Protein AF-A0A8X7C1I6-F1 (afdb_monomer_lite)

Organism: NCBI:txid2747483

InterPro domains:
  IPR041588 Integrase zinc-binding domain [PF17921] (56-90)

Secondary structure (DSSP, 8-state):
-GGGSHHHHHHHHHHHTT--TTTTTTEEE-TTS-EEEEE----SSTTSPPEEEEPPPGGGHHHHHHHHHHTSSSS--HHHHHHHHHHHB-

pLDDT: mean 80.86, std 12.82, range [49.41, 93.69]

Sequence (90 aa):
MQRNDPVLSDIIQKINFNEAGLQRQVYFLNEEGLLCHLSKRPSKSPRQGVRKQVCIPHCLKVRILESIHSEYGGHLRFFKTYQRLCENFF

Foldseek 3Di:
DLCVQPVSVVVLVCVVVVVPPDVPPFWDADPVRFIWGFDDDPDPDPPPDTAIATEDRPVCPVVLLCCLQDPPPHRDPPVSSVVVCVRHHD

Radius of gyration: 14.78 Å; chains: 1; bounding box: 29×35×42 Å

Structure (mmCIF, N/CA/C/O backbone):
data_AF-A0A8X7C1I6-F1
#
_entry.id   AF-A0A8X7C1I6-F1
#
loop_
_atom_site.group_PDB
_atom_site.id
_atom_site.type_symbol
_atom_site.label_atom_id
_atom_site.label_alt_id
_atom_site.label_comp_id
_atom_site.label_asym_id
_atom_site.label_entity_id
_atom_site.label_seq_id
_atom_site.pdbx_PDB_ins_code
_atom_site.Cartn_x
_atom_site.Cartn_y
_atom_site.Cartn_z
_atom_site.occupancy
_atom_site.B_iso_or_equiv
_atom_site.auth_seq_id
_atom_site.auth_comp_id
_atom_site.auth_asym_id
_atom_site.auth_atom_id
_atom_site.pdbx_PDB_model_num
ATOM 1 N N . MET A 1 1 ? -8.233 -8.989 2.996 1.00 77.94 1 MET A N 1
ATOM 2 C CA . MET A 1 1 ? -6.781 -9.281 2.936 1.00 77.94 1 MET A CA 1
ATOM 3 C C . MET A 1 1 ? -6.013 -8.650 4.093 1.00 77.94 1 MET A C 1
ATOM 5 O O . MET A 1 1 ? -5.388 -9.404 4.815 1.00 77.94 1 MET A O 1
ATOM 9 N N . GLN A 1 2 ? -6.112 -7.338 4.354 1.00 85.19 2 GLN A N 1
ATOM 10 C CA . GLN A 1 2 ? -5.481 -6.720 5.543 1.00 85.19 2 GLN A CA 1
ATOM 11 C C . GLN A 1 2 ? -5.965 -7.319 6.872 1.00 85.19 2 GLN A C 1
ATOM 13 O O . GLN A 1 2 ? -5.163 -7.578 7.751 1.00 85.19 2 GLN A O 1
ATOM 18 N N . ARG A 1 3 ? -7.258 -7.640 6.993 1.00 84.38 3 ARG A N 1
ATOM 19 C CA . ARG A 1 3 ? -7.804 -8.322 8.183 1.00 84.38 3 ARG A CA 1
ATOM 20 C C . ARG A 1 3 ? -7.295 -9.754 8.392 1.00 84.38 3 ARG A C 1
ATOM 22 O O . ARG A 1 3 ? -7.481 -10.292 9.472 1.00 84.38 3 ARG A O 1
ATOM 29 N N . ASN A 1 4 ? -6.693 -10.359 7.367 1.00 87.56 4 ASN A N 1
ATOM 30 C CA . ASN A 1 4 ? -6.107 -11.698 7.451 1.00 87.56 4 ASN A CA 1
ATOM 31 C C . ASN A 1 4 ? -4.604 -11.627 7.765 1.00 87.56 4 ASN A C 1
ATOM 33 O O . ASN A 1 4 ? -3.989 -12.657 8.017 1.00 87.56 4 ASN A O 1
ATOM 37 N N . ASP A 1 5 ? -4.008 -10.432 7.695 1.00 90.31 5 ASP A N 1
ATOM 38 C CA . ASP A 1 5 ? -2.639 -10.197 8.130 1.00 90.31 5 ASP A CA 1
ATOM 39 C C . ASP A 1 5 ? -2.672 -9.926 9.641 1.00 90.31 5 ASP A C 1
ATOM 41 O O . ASP A 1 5 ? -3.319 -8.960 10.050 1.00 90.31 5 ASP A O 1
ATOM 45 N N . PRO A 1 6 ? -2.017 -10.758 10.471 1.00 89.44 6 PRO A N 1
ATOM 46 C CA . PRO A 1 6 ? -2.150 -10.690 11.925 1.00 89.44 6 PRO A CA 1
ATOM 47 C C . PRO A 1 6 ? -1.686 -9.346 12.498 1.00 89.44 6 PRO 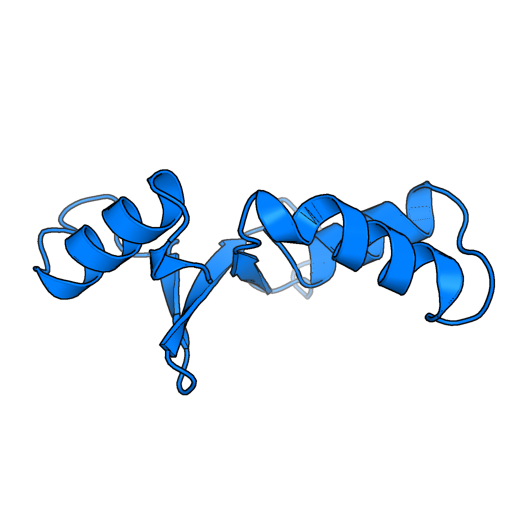A C 1
ATOM 49 O O . PRO A 1 6 ? -2.244 -8.865 13.483 1.00 89.44 6 PRO A O 1
ATOM 52 N N . VAL A 1 7 ? -0.695 -8.709 11.865 1.00 88.69 7 VAL A N 1
ATOM 53 C CA . VAL A 1 7 ? -0.170 -7.413 12.308 1.00 88.69 7 VAL A CA 1
ATOM 54 C C . VAL A 1 7 ? -1.163 -6.307 11.970 1.00 88.69 7 VAL A C 1
ATOM 56 O O . VAL A 1 7 ? -1.503 -5.486 12.819 1.00 88.69 7 VAL A O 1
ATOM 59 N N . LEU A 1 8 ? -1.664 -6.285 10.734 1.00 90.12 8 LEU A N 1
ATOM 60 C CA . LEU A 1 8 ? -2.607 -5.248 10.314 1.00 90.12 8 LEU A CA 1
ATOM 61 C C . LEU A 1 8 ? -3.974 -5.419 10.990 1.00 90.12 8 LEU A C 1
ATOM 63 O O . LEU A 1 8 ? -4.623 -4.423 11.302 1.00 90.12 8 LEU A O 1
ATOM 67 N N . SER A 1 9 ? -4.411 -6.654 11.253 1.00 90.12 9 SER A N 1
ATOM 68 C CA . SER A 1 9 ? -5.675 -6.925 11.938 1.00 90.12 9 SER A CA 1
ATOM 69 C C . SER A 1 9 ? -5.681 -6.413 13.374 1.00 90.12 9 SER A C 1
ATOM 71 O O . SER A 1 9 ? -6.680 -5.835 13.795 1.00 90.12 9 SER A O 1
ATOM 73 N N . ASP A 1 10 ? -4.569 -6.573 14.095 1.00 89.19 10 ASP A N 1
ATOM 74 C CA . ASP A 1 10 ? -4.402 -6.054 15.455 1.00 89.19 10 ASP A CA 1
ATOM 75 C C . ASP A 1 10 ? -4.502 -4.519 15.474 1.00 89.19 10 ASP A C 1
ATOM 77 O O . ASP A 1 10 ? -5.248 -3.941 16.266 1.00 89.19 10 ASP A O 1
ATOM 81 N N . ILE A 1 11 ? -3.850 -3.845 14.519 1.00 87.50 11 ILE A N 1
ATOM 82 C CA . ILE A 1 11 ? -3.937 -2.383 14.373 1.00 87.50 11 ILE A CA 1
ATOM 83 C C . ILE A 1 11 ? -5.381 -1.944 14.085 1.00 87.50 11 ILE A C 1
ATOM 85 O O . ILE A 1 11 ? -5.879 -1.006 14.707 1.00 87.50 11 ILE A O 1
ATOM 89 N N . ILE A 1 12 ? -6.077 -2.627 13.171 1.00 88.06 12 ILE A N 1
ATOM 90 C CA . ILE A 1 12 ? -7.477 -2.322 12.834 1.00 88.06 12 ILE A CA 1
ATOM 91 C C . ILE A 1 12 ? -8.384 -2.494 14.058 1.00 88.06 12 ILE A C 1
ATOM 93 O O . ILE A 1 12 ? -9.244 -1.649 14.305 1.00 88.06 12 ILE A O 1
ATOM 97 N N . GLN A 1 13 ? -8.198 -3.563 14.836 1.00 88.06 13 GLN A N 1
ATOM 98 C CA . GLN A 1 13 ? -8.965 -3.789 16.061 1.00 88.06 13 GLN A CA 1
ATOM 99 C C . GLN A 1 13 ? -8.733 -2.661 17.069 1.00 88.06 13 GLN A C 1
ATOM 101 O O . GLN A 1 13 ? -9.701 -2.060 17.531 1.00 88.06 13 GLN A O 1
ATOM 106 N N . LYS A 1 14 ? -7.477 -2.291 17.330 1.00 85.25 14 LYS A N 1
ATOM 107 C CA . LYS A 1 14 ? -7.126 -1.190 18.243 1.00 85.25 14 LYS A CA 1
ATOM 108 C C . LYS A 1 14 ? -7.729 0.153 17.829 1.00 85.25 14 LYS A C 1
ATOM 110 O O . LYS A 1 14 ? -8.150 0.931 18.687 1.00 85.25 14 LYS A O 1
ATOM 115 N N . ILE A 1 15 ? -7.805 0.424 16.523 1.00 83.38 15 ILE A N 1
ATOM 116 C CA . ILE A 1 15 ? -8.487 1.612 15.988 1.00 83.38 15 ILE A CA 1
ATOM 117 C C . ILE A 1 15 ? -9.989 1.551 16.297 1.00 83.38 15 ILE A C 1
ATOM 119 O O . ILE A 1 15 ? -10.541 2.523 16.810 1.00 83.38 15 ILE A O 1
ATOM 123 N N . ASN A 1 16 ? -10.639 0.413 16.040 1.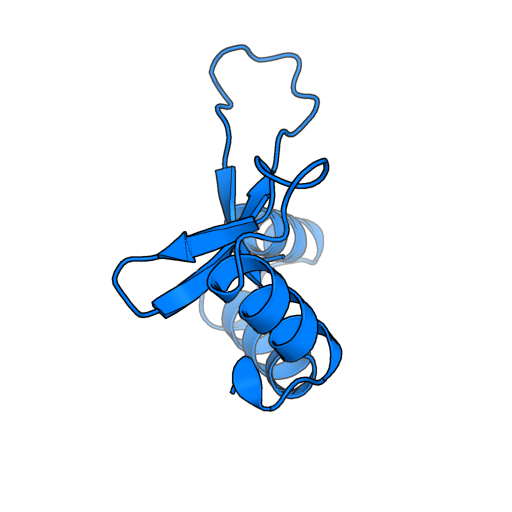00 81.50 16 ASN A N 1
ATOM 124 C CA . ASN A 1 16 ? -12.080 0.242 16.251 1.00 81.50 16 ASN A CA 1
ATOM 125 C C . ASN A 1 16 ? -12.488 0.320 17.730 1.00 81.50 16 ASN A C 1
ATOM 127 O O . ASN A 1 16 ? -13.519 0.909 18.044 1.00 81.50 16 ASN A O 1
ATOM 131 N N . PHE A 1 17 ? -11.681 -0.233 18.642 1.00 79.31 17 PHE A N 1
ATOM 132 C CA . PHE A 1 17 ? -11.942 -0.186 20.087 1.00 79.31 17 PHE A CA 1
ATOM 133 C C . PHE A 1 17 ? -11.595 1.163 20.729 1.00 79.31 17 PHE A C 1
ATOM 135 O O . PHE A 1 17 ? -11.787 1.347 21.928 1.00 79.31 17 PHE A O 1
ATOM 142 N N . ASN A 1 18 ? -11.125 2.135 19.939 1.00 69.56 18 ASN A N 1
ATOM 143 C CA . ASN A 1 18 ? -10.825 3.488 20.395 1.00 69.56 18 ASN A CA 1
ATOM 144 C C . ASN A 1 18 ? -9.823 3.520 21.577 1.00 69.56 18 ASN A C 1
ATOM 146 O O . ASN A 1 18 ? -9.748 4.504 22.317 1.00 69.56 18 ASN A O 1
ATOM 150 N N . GLU A 1 19 ? -8.984 2.487 21.713 1.00 64.12 19 GLU A N 1
ATOM 151 C CA . GLU A 1 19 ? -7.908 2.376 22.717 1.00 64.12 19 GLU A CA 1
ATOM 152 C C . GLU A 1 19 ? -6.694 3.257 22.380 1.00 64.12 19 GLU A C 1
ATOM 154 O O . GLU A 1 19 ? -5.643 3.206 23.016 1.00 64.12 19 GLU A O 1
ATOM 159 N N . ALA A 1 20 ? -6.816 4.087 21.349 1.00 55.16 20 ALA A N 1
ATOM 160 C CA . ALA A 1 20 ? -5.723 4.786 20.706 1.00 55.16 20 ALA A CA 1
ATOM 161 C C . ALA A 1 20 ? -5.230 6.019 21.497 1.00 55.16 20 ALA A C 1
ATOM 163 O O . ALA A 1 20 ? -5.038 7.093 20.946 1.00 55.16 20 ALA A O 1
ATOM 164 N N . GLY A 1 21 ? -5.004 5.892 22.805 1.00 52.25 21 GLY A N 1
ATOM 165 C CA . GLY A 1 21 ? -4.570 6.971 23.699 1.00 52.25 21 GLY A CA 1
ATOM 166 C C . GLY A 1 21 ? -3.221 7.626 23.363 1.00 52.25 21 GLY A C 1
ATOM 167 O O . GLY A 1 21 ? -3.003 8.751 23.792 1.00 52.25 21 GLY A O 1
ATOM 168 N N . LEU A 1 22 ? -2.332 7.001 22.576 1.00 49.41 22 LEU A N 1
ATOM 169 C CA . LEU A 1 22 ? -1.016 7.594 22.252 1.00 49.41 22 LEU A CA 1
ATOM 170 C C . LEU A 1 22 ? -0.485 7.374 20.816 1.00 49.41 22 LEU A C 1
ATOM 172 O O . LEU A 1 22 ? 0.444 8.066 20.414 1.00 49.41 22 LEU A O 1
ATOM 176 N N . GLN A 1 23 ? -1.074 6.494 19.996 1.00 51.72 23 GLN A N 1
ATOM 177 C CA . GLN A 1 23 ? -0.635 6.231 18.600 1.00 51.72 23 GLN A CA 1
ATOM 178 C C . GLN A 1 23 ? -1.534 6.903 17.531 1.00 51.72 23 GLN A C 1
ATOM 180 O O . GLN A 1 23 ? -1.437 6.635 16.332 1.00 51.72 23 GLN A O 1
ATOM 185 N N . ARG A 1 24 ? -2.418 7.804 17.979 1.00 52.62 24 ARG A N 1
ATOM 186 C CA . ARG A 1 24 ? -3.689 8.204 17.343 1.00 52.62 24 ARG A CA 1
ATOM 187 C C . ARG A 1 24 ? -3.628 9.046 16.064 1.00 52.62 24 ARG A C 1
ATOM 189 O O . ARG A 1 24 ? -4.680 9.393 15.548 1.00 52.62 24 ARG A O 1
ATOM 196 N N . GLN A 1 25 ? -2.458 9.419 15.549 1.00 62.97 25 GLN A N 1
ATOM 197 C CA . GLN A 1 25 ? -2.381 10.298 14.364 1.00 62.97 25 GLN A CA 1
ATOM 198 C C . GLN A 1 25 ? -1.661 9.688 13.169 1.00 62.97 25 GLN A C 1
ATOM 200 O O . GLN A 1 25 ? -1.447 10.379 12.176 1.00 62.97 25 GLN A O 1
ATOM 205 N N . VAL A 1 26 ? -1.261 8.422 13.258 1.00 84.12 26 VAL A N 1
ATOM 206 C CA . VAL A 1 26 ? -0.465 7.799 12.202 1.00 84.12 26 VAL A CA 1
ATOM 207 C C . VAL A 1 26 ? -1.281 6.781 11.415 1.00 84.12 26 VAL A C 1
ATOM 209 O O . VAL A 1 26 ? -1.172 6.769 10.201 1.00 84.12 26 VAL A O 1
ATOM 212 N N . TYR A 1 27 ? -2.154 5.994 12.044 1.00 88.56 27 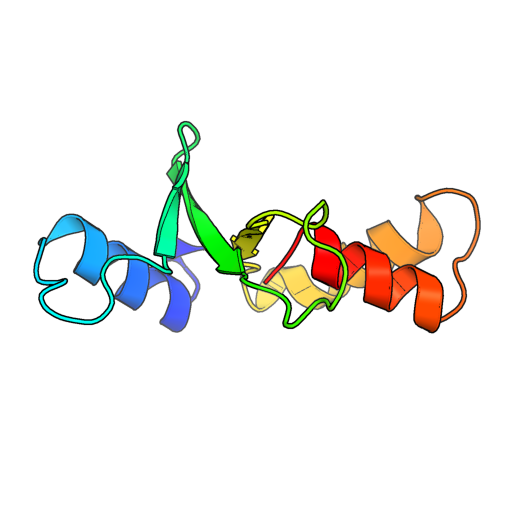TYR A N 1
ATOM 213 C CA . TYR A 1 27 ? -2.962 4.996 11.335 1.00 88.56 27 TYR A CA 1
ATOM 214 C C . TYR A 1 27 ? -4.449 5.349 11.337 1.00 88.56 27 TYR A C 1
ATOM 216 O O . TYR A 1 27 ? -4.970 5.833 12.340 1.00 88.56 27 TYR A O 1
ATOM 224 N N . PHE A 1 28 ? -5.129 5.106 10.218 1.00 89.44 28 PHE A N 1
ATOM 225 C CA . PHE A 1 28 ? -6.564 5.353 10.060 1.00 89.44 28 PHE A CA 1
ATOM 226 C C . PHE A 1 28 ? -7.171 4.432 8.995 1.00 89.44 28 PHE A C 1
ATOM 228 O O . PHE A 1 28 ? -6.451 3.890 8.157 1.00 89.44 28 PHE A O 1
ATOM 235 N N . LEU A 1 29 ? -8.494 4.264 9.016 1.00 90.44 29 LEU A N 1
ATOM 236 C CA . LEU A 1 29 ? -9.235 3.594 7.945 1.00 90.44 29 LEU A CA 1
ATOM 237 C C . LEU A 1 29 ? -9.736 4.638 6.939 1.00 90.44 29 LEU A C 1
ATOM 239 O O . LEU A 1 29 ? -10.260 5.675 7.348 1.00 90.44 29 LEU A O 1
ATOM 243 N N . ASN A 1 30 ? -9.559 4.395 5.639 1.00 89.94 30 ASN A N 1
ATOM 244 C CA . ASN A 1 30 ? -10.165 5.235 4.599 1.00 89.94 30 ASN A CA 1
ATOM 245 C C . ASN A 1 30 ? -11.663 4.903 4.407 1.00 89.94 30 ASN A C 1
ATOM 247 O O . ASN A 1 30 ? -12.198 3.998 5.046 1.00 89.94 30 ASN A O 1
ATOM 251 N N . GLU A 1 31 ? -12.333 5.621 3.502 1.00 89.12 31 GLU A N 1
ATOM 252 C CA . GLU A 1 31 ? -13.757 5.421 3.171 1.00 89.12 31 GLU A CA 1
ATOM 253 C C . GLU A 1 31 ? -14.062 4.007 2.643 1.00 89.12 31 GLU A C 1
ATOM 255 O O . GLU A 1 31 ? -15.158 3.491 2.833 1.00 89.12 31 GLU A O 1
ATOM 260 N N . GLU A 1 32 ? -13.070 3.347 2.047 1.00 88.94 32 GLU A N 1
ATOM 261 C CA . GLU A 1 32 ? -13.159 1.975 1.535 1.00 88.94 32 GLU A CA 1
ATOM 262 C C . GLU A 1 32 ? -12.857 0.914 2.614 1.00 88.94 32 GLU A C 1
ATOM 264 O O . GLU A 1 32 ? -12.863 -0.287 2.342 1.00 88.94 32 GLU A O 1
ATOM 269 N N . GLY A 1 33 ? -12.566 1.334 3.850 1.00 88.44 33 GLY A N 1
ATOM 270 C CA . GLY A 1 33 ? -12.233 0.446 4.963 1.00 88.44 33 GLY A CA 1
ATOM 271 C C . GLY A 1 33 ? -10.824 -0.156 4.904 1.00 88.44 33 GLY A C 1
ATOM 272 O O . GLY A 1 33 ? -10.554 -1.143 5.594 1.00 88.44 33 GLY A O 1
ATOM 273 N N . LEU A 1 34 ? -9.927 0.416 4.100 1.00 91.12 34 LEU A N 1
ATOM 274 C CA . LEU A 1 34 ? -8.512 0.058 4.032 1.00 91.12 34 LEU A CA 1
ATOM 275 C C . LEU A 1 34 ? -7.713 0.766 5.126 1.00 91.12 34 LEU A C 1
ATOM 277 O O . LEU A 1 34 ? -7.877 1.964 5.363 1.00 91.12 34 LEU A O 1
ATOM 281 N N . LEU A 1 35 ? -6.797 0.025 5.751 1.00 92.44 35 LEU A N 1
ATOM 282 C CA . LEU A 1 35 ? -5.835 0.573 6.698 1.00 92.44 35 LEU A CA 1
ATOM 283 C C . LEU A 1 35 ? -4.778 1.402 5.970 1.00 92.44 35 LEU A C 1
ATOM 285 O O . LEU A 1 35 ? -4.113 0.918 5.048 1.00 92.44 35 LEU A O 1
ATOM 289 N N . CYS A 1 36 ? -4.611 2.632 6.439 1.00 92.25 36 CYS A N 1
ATOM 290 C CA . CYS A 1 36 ? -3.685 3.617 5.917 1.00 92.25 36 CYS A CA 1
ATOM 291 C C . CYS A 1 36 ? -2.762 4.153 7.015 1.00 92.25 36 CYS A C 1
ATOM 293 O O . CYS A 1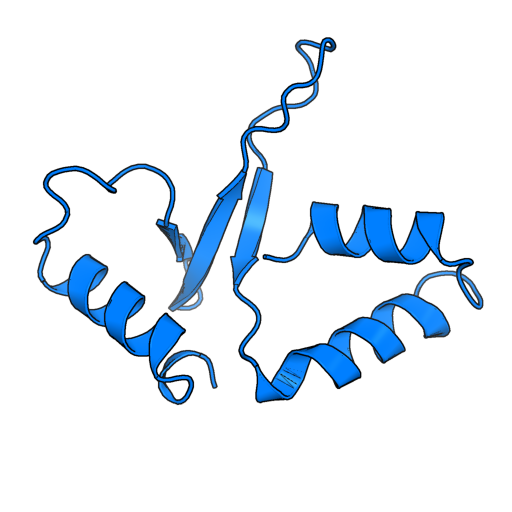 36 ? -3.138 4.229 8.184 1.00 92.25 36 CYS A O 1
ATOM 295 N N . HIS A 1 37 ? -1.575 4.584 6.598 1.00 90.81 37 HIS A N 1
ATOM 296 C CA . HIS A 1 37 ? -0.536 5.223 7.392 1.00 90.81 37 HIS A CA 1
ATOM 297 C C . HIS A 1 37 ? -0.307 6.672 6.914 1.00 90.81 37 HIS A C 1
ATOM 299 O O . HIS A 1 37 ? -0.207 6.940 5.715 1.00 90.81 37 HIS A O 1
ATOM 305 N N . LEU A 1 38 ? -0.209 7.619 7.846 1.00 88.75 38 LEU A N 1
ATOM 306 C CA . LEU A 1 38 ? 0.147 9.017 7.626 1.00 88.75 38 LEU A CA 1
ATOM 307 C C . LEU A 1 38 ? 1.655 9.180 7.794 1.00 88.75 38 LEU A C 1
ATOM 309 O O . LEU A 1 38 ? 2.176 9.297 8.903 1.00 88.75 38 LEU A O 1
ATOM 313 N N . SER A 1 39 ? 2.362 9.243 6.671 1.00 84.75 39 SER A N 1
ATOM 314 C CA . SER A 1 39 ? 3.799 9.485 6.657 1.00 84.75 39 SER A CA 1
ATOM 315 C C . SER A 1 39 ? 4.108 10.974 6.587 1.00 84.75 39 SER A C 1
ATOM 317 O O . SER A 1 39 ? 3.689 11.690 5.670 1.00 84.75 39 SER A O 1
ATOM 319 N N . LYS A 1 40 ? 4.892 11.436 7.563 1.00 74.31 40 LYS A N 1
ATOM 320 C CA . LYS A 1 40 ? 5.580 12.727 7.526 1.00 74.31 40 LYS A CA 1
ATOM 321 C C . LYS A 1 40 ? 7.006 12.462 7.055 1.00 74.31 40 LYS A C 1
ATOM 323 O O . LYS A 1 40 ? 7.846 12.038 7.844 1.00 74.31 40 LYS A O 1
ATOM 328 N N . ARG A 1 41 ? 7.306 12.688 5.772 1.00 64.12 41 ARG A N 1
ATOM 329 C CA . ARG A 1 41 ? 8.713 12.692 5.346 1.00 64.12 41 ARG A CA 1
ATOM 330 C C . ARG A 1 41 ? 9.417 13.889 5.993 1.00 64.12 41 ARG A C 1
ATOM 332 O O . ARG A 1 41 ? 8.876 14.993 5.916 1.00 64.12 41 ARG A O 1
ATOM 339 N N . PRO A 1 42 ? 10.630 13.723 6.545 1.00 55.34 42 PRO A N 1
ATOM 340 C CA . PRO A 1 42 ? 11.493 14.847 6.876 1.00 55.34 42 PRO A CA 1
ATOM 341 C C . PRO A 1 42 ? 11.992 15.467 5.562 1.00 55.34 42 PRO A C 1
ATOM 343 O O . PRO A 1 42 ? 13.077 15.173 5.071 1.00 55.34 42 PRO A O 1
ATOM 346 N N . SER A 1 43 ? 11.146 16.267 4.922 1.00 60.34 43 SER A N 1
ATOM 347 C CA . SER A 1 43 ? 11.485 17.039 3.731 1.00 60.34 43 SER A CA 1
ATOM 348 C C . SER A 1 43 ? 11.789 18.472 4.152 1.00 60.34 43 SER A C 1
ATOM 350 O O . SER A 1 43 ? 11.014 19.086 4.878 1.00 60.34 43 SER A O 1
ATOM 352 N N . LYS A 1 44 ? 12.887 19.036 3.638 1.00 55.56 44 LYS A N 1
ATOM 353 C CA . LYS A 1 44 ? 13.198 20.471 3.774 1.00 55.56 44 LYS A CA 1
ATOM 354 C C . LYS A 1 44 ? 12.245 21.365 2.968 1.00 55.56 44 LYS A C 1
ATOM 356 O O . LYS A 1 44 ? 12.243 22.575 3.154 1.00 55.56 44 LYS A O 1
ATOM 361 N N . SER A 1 45 ? 11.463 20.790 2.050 1.00 55.03 45 SER A N 1
ATOM 362 C CA . SER A 1 45 ? 10.499 21.529 1.238 1.00 55.03 45 SER A CA 1
ATOM 363 C C . SER A 1 45 ? 9.141 21.605 1.947 1.00 55.03 45 SER A C 1
ATOM 365 O O . SER A 1 45 ? 8.506 20.556 2.109 1.00 55.03 45 SER A O 1
ATOM 367 N N . PRO A 1 46 ? 8.648 22.812 2.290 1.00 55.94 46 PRO A N 1
ATOM 368 C CA . PRO A 1 46 ? 7.358 23.010 2.957 1.00 55.94 46 PRO A CA 1
ATOM 369 C C . PRO A 1 46 ? 6.143 22.594 2.108 1.00 55.94 46 PRO A C 1
ATOM 371 O O . PRO A 1 46 ? 5.027 22.563 2.614 1.00 55.94 46 PRO A O 1
ATOM 374 N N . ARG A 1 47 ? 6.339 22.246 0.825 1.00 57.59 47 ARG A N 1
ATOM 375 C CA . ARG A 1 47 ? 5.272 21.784 -0.084 1.00 57.59 47 ARG A CA 1
ATOM 376 C C . ARG A 1 47 ? 5.077 20.266 -0.100 1.00 57.59 47 ARG A C 1
ATOM 378 O O . ARG A 1 47 ? 4.096 19.797 -0.668 1.00 57.59 47 ARG A O 1
ATOM 385 N N . GLN A 1 48 ? 5.985 19.479 0.485 1.00 60.81 48 GLN A N 1
ATOM 386 C CA . GLN A 1 48 ? 5.769 18.034 0.617 1.00 60.81 48 GLN A CA 1
ATOM 387 C C . GLN A 1 48 ? 4.983 17.756 1.898 1.00 60.81 48 GLN A C 1
ATOM 389 O O . GLN A 1 48 ? 5.553 17.485 2.951 1.00 60.81 48 GLN A O 1
ATOM 394 N N . GLY A 1 49 ? 3.661 17.895 1.781 1.00 65.69 49 GLY A N 1
ATOM 395 C CA . GLY A 1 49 ? 2.699 17.650 2.850 1.00 65.69 49 GLY A CA 1
ATOM 396 C C . GLY A 1 49 ? 2.640 16.189 3.305 1.00 65.69 49 GLY A C 1
ATOM 397 O O . GLY A 1 49 ? 3.245 15.294 2.711 1.00 65.69 49 GLY A O 1
ATOM 398 N N . VAL A 1 50 ? 1.889 15.970 4.386 1.00 77.50 50 VAL A N 1
ATOM 399 C CA . VAL A 1 50 ? 1.593 14.644 4.944 1.00 77.50 50 VAL A CA 1
ATOM 400 C C . VAL A 1 50 ? 1.054 13.730 3.842 1.00 77.50 50 VAL A C 1
ATOM 402 O O . VAL A 1 50 ? 0.109 14.097 3.142 1.00 77.50 50 VAL A O 1
ATOM 405 N N . ARG A 1 51 ? 1.643 12.540 3.689 1.00 83.94 51 ARG A N 1
ATOM 406 C CA . ARG A 1 51 ? 1.196 11.551 2.702 1.00 83.94 51 ARG A CA 1
ATOM 407 C C . ARG A 1 51 ? 0.374 10.462 3.365 1.00 83.94 51 ARG A C 1
ATOM 409 O O . ARG A 1 51 ? 0.764 9.936 4.404 1.00 83.94 51 ARG A O 1
ATOM 416 N N . LYS A 1 52 ? -0.738 10.113 2.725 1.00 89.06 52 LYS A N 1
ATOM 417 C CA . LYS A 1 52 ? -1.548 8.940 3.051 1.00 89.06 52 LYS A CA 1
ATOM 418 C C . LYS A 1 52 ? -1.004 7.763 2.249 1.00 89.06 52 LYS A C 1
ATOM 420 O O . LYS A 1 52 ? -0.903 7.865 1.032 1.00 89.06 52 LYS A O 1
ATOM 425 N N . GLN A 1 53 ? -0.640 6.686 2.926 1.00 91.88 53 GLN A N 1
ATOM 426 C CA . GLN A 1 53 ? -0.106 5.472 2.319 1.00 91.88 53 GLN A CA 1
ATOM 427 C C . GLN A 1 53 ? -0.974 4.285 2.714 1.00 91.88 53 GLN A C 1
ATOM 429 O O . GLN A 1 53 ? -1.351 4.175 3.876 1.00 91.88 53 GLN A O 1
ATOM 434 N N . VAL A 1 54 ? -1.271 3.385 1.784 1.00 93.31 54 VAL A N 1
ATOM 435 C CA . VAL A 1 54 ? -2.028 2.163 2.083 1.00 93.31 54 VAL A CA 1
ATOM 436 C C . VAL A 1 54 ? -1.096 1.128 2.704 1.00 93.31 54 VAL A C 1
ATOM 438 O O . VAL A 1 54 ? -0.032 0.850 2.152 1.00 93.31 54 VAL A O 1
ATOM 441 N N . CYS A 1 55 ? -1.493 0.530 3.827 1.00 93.00 55 CYS A N 1
ATOM 442 C CA . CYS A 1 55 ? -0.710 -0.519 4.475 1.00 93.00 55 CYS A CA 1
ATOM 443 C C . CYS A 1 55 ? -0.817 -1.832 3.689 1.00 93.00 55 CYS A C 1
ATOM 445 O O . CYS A 1 55 ? -1.905 -2.394 3.552 1.00 93.00 55 CYS A O 1
ATOM 447 N N . ILE A 1 56 ? 0.291 -2.352 3.172 1.00 93.69 56 ILE A N 1
ATOM 448 C CA . ILE A 1 56 ? 0.273 -3.566 2.354 1.00 93.69 56 ILE A CA 1
ATOM 449 C C . ILE A 1 56 ? 0.292 -4.820 3.249 1.00 93.69 56 ILE A C 1
ATOM 451 O O . ILE A 1 56 ? 1.249 -5.015 4.002 1.00 93.69 56 ILE A O 1
ATOM 455 N N . PRO A 1 57 ? -0.687 -5.740 3.114 1.00 93.44 57 PRO A N 1
ATOM 456 C CA . PRO A 1 57 ? -0.605 -7.075 3.709 1.00 93.44 57 PRO A CA 1
ATOM 457 C C . PRO A 1 57 ? 0.628 -7.831 3.221 1.00 93.44 57 PRO A C 1
ATOM 459 O O . PRO A 1 57 ? 0.946 -7.788 2.031 1.00 93.44 57 PRO A O 1
ATOM 462 N N . HIS A 1 58 ? 1.270 -8.611 4.089 1.00 91.38 58 HIS A N 1
ATOM 463 C CA . HIS A 1 58 ? 2.488 -9.348 3.750 1.00 91.38 58 HIS A CA 1
ATOM 464 C C . HIS A 1 58 ? 2.352 -10.180 2.464 1.00 91.38 58 HIS A C 1
ATOM 466 O O . HIS A 1 58 ? 3.235 -10.153 1.608 1.00 91.38 58 HIS A O 1
ATOM 472 N N . CYS A 1 59 ? 1.207 -10.840 2.276 1.00 90.88 59 CYS A N 1
ATOM 473 C CA . CYS A 1 59 ? 0.925 -11.680 1.112 1.00 90.88 59 CYS A CA 1
ATOM 474 C C . CYS A 1 59 ? 0.863 -10.930 -0.233 1.00 90.88 59 CYS A C 1
ATOM 476 O O . CYS A 1 59 ? 0.972 -11.562 -1.281 1.00 90.88 59 CYS A O 1
ATOM 478 N N . LEU A 1 60 ? 0.698 -9.603 -0.232 1.00 92.44 60 LEU A N 1
ATOM 479 C CA . LEU A 1 60 ? 0.586 -8.791 -1.449 1.00 92.44 60 LEU A CA 1
ATOM 480 C C . LEU A 1 60 ? 1.865 -8.024 -1.799 1.00 92.44 60 LEU A C 1
ATOM 482 O O . LEU A 1 60 ? 1.940 -7.456 -2.887 1.00 92.44 60 LEU A O 1
ATOM 486 N N . LYS A 1 61 ? 2.881 -8.025 -0.925 1.00 91.38 61 LYS A N 1
ATOM 487 C CA . LYS A 1 61 ? 4.105 -7.226 -1.110 1.00 91.38 61 LYS A CA 1
ATOM 488 C C . LYS A 1 61 ? 4.801 -7.502 -2.442 1.00 91.38 61 LYS A C 1
ATOM 490 O O . LYS A 1 61 ? 5.143 -6.560 -3.150 1.00 91.38 61 LYS A O 1
ATOM 495 N N . VAL A 1 62 ? 4.966 -8.778 -2.796 1.00 92.25 62 VAL A N 1
ATOM 496 C CA . VAL A 1 62 ? 5.641 -9.188 -4.040 1.00 92.25 62 VAL A CA 1
ATOM 497 C C . VAL A 1 62 ? 4.841 -8.752 -5.267 1.00 92.25 62 VAL A C 1
ATOM 499 O O . VAL A 1 62 ? 5.388 -8.102 -6.149 1.00 92.25 62 VAL A O 1
ATOM 502 N N . ARG A 1 63 ? 3.527 -9.003 -5.275 1.00 91.94 63 ARG A N 1
ATOM 503 C CA . ARG A 1 63 ? 2.651 -8.631 -6.398 1.00 91.94 63 ARG A CA 1
ATOM 504 C C . ARG A 1 63 ? 2.619 -7.123 -6.639 1.00 91.94 63 ARG A C 1
ATOM 506 O O . ARG A 1 63 ? 2.646 -6.679 -7.780 1.00 91.94 63 ARG A O 1
ATOM 513 N N . ILE A 1 64 ? 2.579 -6.329 -5.569 1.00 90.94 64 ILE A N 1
ATOM 514 C CA . ILE A 1 64 ? 2.586 -4.865 -5.680 1.00 90.94 64 ILE A CA 1
ATOM 515 C C . ILE A 1 64 ? 3.945 -4.365 -6.180 1.00 90.94 64 ILE A C 1
ATOM 517 O O . ILE A 1 64 ? 3.993 -3.477 -7.029 1.00 90.94 64 ILE A O 1
ATOM 521 N N . LEU A 1 65 ? 5.049 -4.949 -5.703 1.00 90.56 65 LEU A N 1
ATOM 522 C CA . LEU A 1 65 ? 6.386 -4.631 -6.205 1.00 90.56 65 LEU A CA 1
ATOM 523 C C . LEU A 1 65 ? 6.502 -4.914 -7.709 1.00 90.56 65 LEU A C 1
ATOM 525 O O . LEU A 1 65 ? 6.984 -4.057 -8.449 1.00 90.56 65 LEU A O 1
ATOM 529 N N . GLU A 1 66 ? 6.044 -6.083 -8.155 1.00 89.94 66 GLU A N 1
ATOM 530 C CA . GLU A 1 66 ? 6.057 -6.487 -9.564 1.00 89.94 66 GLU A CA 1
ATOM 531 C C . GLU A 1 66 ? 5.195 -5.565 -10.430 1.00 89.94 66 GLU A C 1
ATOM 533 O O . GLU A 1 66 ? 5.675 -5.075 -11.450 1.00 89.94 66 GLU A O 1
ATOM 538 N N . SER A 1 67 ? 3.966 -5.254 -10.004 1.00 88.38 67 SER A N 1
ATOM 539 C CA . SER A 1 67 ? 3.076 -4.345 -10.741 1.00 88.38 67 SER A CA 1
ATOM 540 C C . SER A 1 67 ? 3.691 -2.946 -10.884 1.00 88.38 67 SER A C 1
ATOM 542 O O . SER A 1 67 ? 3.774 -2.409 -11.989 1.00 88.38 67 SER A O 1
ATOM 544 N N . ILE A 1 68 ? 4.245 -2.372 -9.809 1.00 87.31 68 ILE A N 1
ATOM 545 C CA . ILE A 1 68 ? 4.887 -1.047 -9.882 1.00 87.31 68 ILE A CA 1
ATOM 546 C C . ILE A 1 68 ? 6.141 -1.082 -10.756 1.00 87.31 68 ILE A C 1
ATOM 548 O O . ILE A 1 68 ? 6.407 -0.121 -11.481 1.00 87.31 68 ILE A O 1
ATOM 552 N N . HIS A 1 69 ? 6.928 -2.155 -10.678 1.00 85.44 69 HIS A N 1
ATOM 553 C CA . HIS A 1 69 ? 8.144 -2.293 -11.470 1.00 85.44 69 HIS A CA 1
ATOM 554 C C . HIS A 1 69 ? 7.844 -2.432 -12.969 1.00 85.44 69 HIS A C 1
ATOM 556 O O . HIS A 1 69 ? 8.534 -1.803 -13.774 1.00 85.44 69 HIS A O 1
ATOM 562 N N . SER A 1 70 ? 6.833 -3.223 -13.329 1.00 82.06 70 SER A N 1
ATOM 563 C CA . SER A 1 70 ? 6.567 -3.646 -14.708 1.00 82.06 70 SER A CA 1
ATOM 564 C C . SER A 1 70 ? 5.568 -2.750 -15.448 1.00 82.06 70 SER A C 1
ATOM 566 O O . SER A 1 70 ? 5.784 -2.424 -16.612 1.00 82.06 70 SER A O 1
ATOM 568 N N . GLU A 1 71 ? 4.483 -2.322 -14.799 1.00 71.75 71 GLU A N 1
ATOM 569 C CA . GLU A 1 71 ? 3.318 -1.734 -15.490 1.00 71.75 71 GLU A CA 1
ATOM 570 C C . GLU A 1 71 ? 3.382 -0.203 -15.560 1.00 71.75 71 GLU A C 1
ATOM 572 O O . GLU A 1 71 ? 2.827 0.441 -16.451 1.00 71.75 71 GLU A O 1
ATOM 577 N N . TYR A 1 72 ? 4.113 0.415 -14.639 1.00 62.88 72 TYR A N 1
ATOM 578 C CA . TYR A 1 72 ? 4.034 1.846 -14.385 1.00 62.88 72 TYR A CA 1
ATOM 579 C C . TYR A 1 72 ? 5.086 2.635 -15.199 1.00 62.88 72 TYR A C 1
ATOM 581 O O . TYR A 1 72 ? 5.983 3.280 -14.655 1.00 62.88 72 TYR A O 1
ATOM 589 N N . GLY A 1 73 ? 4.958 2.637 -16.530 1.00 59.81 73 GLY A N 1
ATOM 590 C CA . GLY A 1 73 ? 5.749 3.496 -17.434 1.00 59.81 73 GLY A CA 1
ATOM 591 C C . GLY A 1 73 ? 7.049 2.886 -17.975 1.00 59.81 73 GLY A C 1
ATOM 592 O O . GLY A 1 73 ? 7.977 3.630 -18.296 1.00 59.81 73 GLY A O 1
ATOM 593 N N . GLY A 1 74 ? 7.097 1.553 -18.080 1.00 65.75 74 GLY A N 1
ATOM 594 C CA . GLY A 1 74 ? 8.246 0.778 -18.555 1.00 65.75 74 GLY A CA 1
ATOM 595 C C . GLY A 1 74 ? 9.201 0.420 -17.418 1.00 65.75 74 GLY A C 1
ATOM 596 O O . GLY A 1 74 ? 9.474 1.271 -16.573 1.00 65.75 74 GLY A O 1
ATOM 597 N N . HIS A 1 75 ? 9.679 -0.833 -17.406 1.00 70.50 75 HIS A N 1
ATOM 598 C CA . HIS A 1 75 ? 10.561 -1.440 -16.395 1.00 70.50 75 HIS A CA 1
ATOM 599 C C . HIS A 1 75 ? 11.364 -0.422 -15.575 1.00 70.50 75 HIS A C 1
ATOM 601 O O . HIS A 1 75 ? 12.440 0.045 -15.970 1.00 70.50 75 HIS A O 1
ATOM 607 N N . LEU A 1 76 ? 10.814 -0.043 -14.420 1.00 75.88 76 LEU A N 1
ATOM 608 C CA . LEU A 1 76 ? 11.392 1.014 -13.606 1.00 75.88 76 LEU A CA 1
ATOM 609 C C . LEU A 1 76 ? 12.655 0.504 -12.922 1.00 75.88 76 LEU A C 1
ATOM 611 O O . 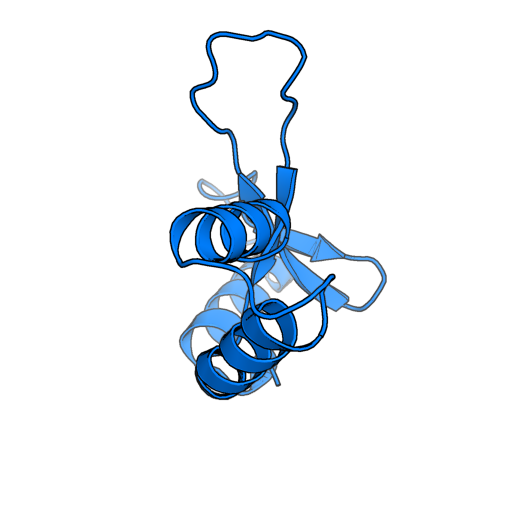LEU A 1 76 ? 12.655 -0.527 -12.254 1.00 75.88 76 LEU A O 1
ATOM 615 N N . ARG A 1 77 ? 13.747 1.265 -13.013 1.00 83.12 77 ARG A N 1
ATOM 616 C CA . ARG A 1 77 ? 14.938 0.992 -12.197 1.00 83.12 77 ARG A CA 1
ATOM 617 C C . ARG A 1 77 ? 14.613 1.149 -10.711 1.00 83.12 77 ARG A C 1
ATOM 619 O O . ARG A 1 77 ? 13.787 1.983 -10.338 1.00 83.12 77 ARG A O 1
ATOM 626 N N . PHE A 1 78 ? 15.353 0.419 -9.879 1.00 85.81 78 PHE A N 1
ATOM 627 C CA . PHE A 1 78 ? 15.173 0.315 -8.428 1.00 85.81 78 PHE A CA 1
ATOM 628 C C . PHE A 1 78 ? 14.738 1.616 -7.731 1.00 85.81 78 PHE A C 1
ATOM 630 O O . PHE A 1 78 ? 13.698 1.639 -7.080 1.00 85.81 78 PHE A O 1
ATOM 637 N N . PHE A 1 79 ? 15.476 2.719 -7.906 1.00 85.75 79 PHE A N 1
ATOM 638 C CA . PHE A 1 79 ? 15.178 3.984 -7.221 1.00 85.75 79 PHE A CA 1
ATOM 639 C C . PHE A 1 79 ? 13.800 4.562 -7.559 1.00 85.75 79 PHE A C 1
ATOM 641 O O . PHE A 1 79 ? 13.126 5.082 -6.672 1.00 85.75 79 PHE A O 1
ATOM 648 N N . LYS A 1 80 ? 13.359 4.455 -8.819 1.00 84.44 80 LYS A N 1
ATOM 649 C CA . LYS A 1 80 ? 12.034 4.941 -9.230 1.00 84.44 80 LYS A CA 1
ATOM 650 C C . LYS A 1 80 ? 10.927 4.043 -8.680 1.00 84.44 80 LYS A C 1
ATOM 652 O O . LYS A 1 80 ? 9.923 4.563 -8.200 1.00 84.44 80 LYS A O 1
ATOM 657 N N . THR A 1 81 ? 11.130 2.725 -8.692 1.00 86.50 81 THR A N 1
ATOM 658 C CA . THR A 1 81 ? 10.213 1.749 -8.081 1.00 86.50 81 THR A CA 1
ATOM 659 C C . THR A 1 81 ? 10.063 2.005 -6.584 1.00 86.50 81 THR A C 1
ATOM 661 O O . THR A 1 81 ? 8.951 2.156 -6.086 1.00 86.50 81 THR A O 1
ATOM 664 N N . TYR A 1 82 ? 11.187 2.139 -5.875 1.00 86.94 82 TYR A N 1
ATOM 665 C CA . TYR A 1 82 ? 11.221 2.415 -4.441 1.00 86.94 82 TYR A CA 1
ATOM 666 C C . TYR A 1 82 ? 10.546 3.744 -4.101 1.00 86.94 82 TYR A C 1
ATOM 668 O O . TYR A 1 82 ? 9.720 3.807 -3.194 1.00 86.94 82 TYR A O 1
ATOM 676 N N . GLN A 1 83 ? 10.846 4.805 -4.857 1.00 86.38 83 GLN A N 1
ATOM 677 C CA . GLN A 1 83 ? 10.210 6.096 -4.637 1.00 86.38 83 GLN A CA 1
ATOM 678 C C . GLN A 1 83 ? 8.686 5.988 -4.761 1.00 86.38 83 GLN A C 1
ATOM 680 O O . GLN A 1 83 ? 7.988 6.456 -3.868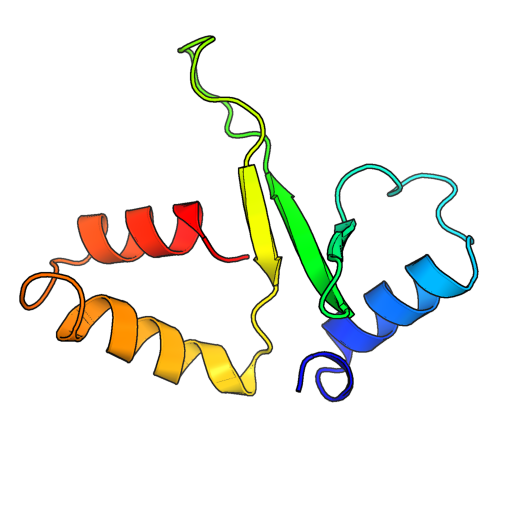 1.00 86.38 83 GLN A O 1
ATOM 685 N N . ARG A 1 84 ? 8.172 5.329 -5.805 1.00 85.75 84 ARG A N 1
ATOM 686 C CA . ARG A 1 84 ? 6.724 5.161 -6.011 1.00 85.75 84 ARG A CA 1
ATOM 687 C C . ARG A 1 84 ? 6.058 4.288 -4.958 1.00 85.75 84 ARG A C 1
ATOM 689 O O . ARG A 1 84 ? 4.945 4.602 -4.539 1.00 85.75 84 ARG A O 1
ATOM 696 N N . LEU A 1 85 ? 6.738 3.238 -4.499 1.00 89.06 85 LEU A N 1
ATOM 697 C CA . LEU A 1 85 ? 6.290 2.444 -3.357 1.00 89.06 85 LEU A CA 1
ATOM 698 C C . LEU A 1 85 ? 6.112 3.339 -2.133 1.00 89.06 85 LEU A C 1
ATOM 700 O O . LEU A 1 85 ? 5.017 3.422 -1.592 1.00 89.06 85 LEU A O 1
ATOM 704 N N . CYS A 1 86 ? 7.139 4.107 -1.770 1.00 86.19 86 CYS A N 1
ATOM 705 C CA . CYS A 1 86 ? 7.065 5.027 -0.638 1.00 86.19 86 CYS A CA 1
ATOM 706 C C . CYS A 1 86 ? 6.086 6.192 -0.837 1.00 86.19 86 CYS A C 1
ATOM 708 O O . CYS A 1 86 ? 5.790 6.898 0.122 1.00 86.19 86 CYS A O 1
ATOM 710 N N . GLU A 1 87 ? 5.618 6.472 -2.048 1.00 85.25 87 GLU A N 1
ATOM 711 C CA . GLU A 1 87 ? 4.627 7.524 -2.270 1.00 85.25 87 GLU A CA 1
ATOM 712 C C . GLU A 1 87 ? 3.204 7.050 -1.972 1.00 85.25 87 GLU A C 1
ATOM 714 O O . GLU A 1 87 ? 2.401 7.872 -1.535 1.00 85.25 87 GLU A O 1
ATOM 719 N N . ASN A 1 88 ? 2.923 5.755 -2.158 1.00 87.69 88 ASN A N 1
ATOM 720 C CA . ASN A 1 88 ? 1.563 5.207 -2.142 1.00 87.69 88 ASN A CA 1
ATOM 721 C C . ASN A 1 88 ? 1.333 4.144 -1.060 1.00 87.69 88 ASN A C 1
ATOM 723 O O . ASN A 1 88 ? 0.197 3.935 -0.641 1.00 87.69 88 ASN A O 1
ATOM 727 N N . PHE A 1 89 ? 2.391 3.484 -0.590 1.00 91.12 89 PHE A N 1
ATOM 728 C CA . PHE A 1 89 ? 2.291 2.282 0.226 1.00 91.12 89 PHE A CA 1
ATOM 729 C C . PHE A 1 89 ? 3.180 2.324 1.470 1.00 91.12 89 PHE A C 1
ATOM 731 O O . PHE A 1 89 ? 4.230 2.975 1.482 1.00 91.12 89 PHE A O 1
ATOM 738 N N . PHE A 1 90 ? 2.723 1.620 2.505 1.00 88.50 90 PHE A N 1
ATOM 739 C CA . PHE A 1 90 ? 3.401 1.406 3.780 1.00 88.50 90 PHE A CA 1
ATOM 740 C C . PHE A 1 90 ? 3.542 -0.092 4.065 1.00 88.50 90 PHE A C 1
ATOM 742 O O . PHE A 1 90 ? 2.535 -0.821 3.899 1.00 88.50 90 PHE A O 1
#